Protein AF-X6MR06-F1 (afdb_monomer_lite)

Secondary structure (DSSP, 8-state):
------------S----------------------GGGGTTHHHHHHHHHHHGGGS-HHHHHHHHHHTTT-HHHHHHHHHHHHHHHHHHTTSS------------------------SS-EEEE----TTSHHHHTT--EEEE-TTS-----TTT---B-TTT-SB-

Sequence (167 aa):
MNNEGMCAFILTDRPKCKGGMQDNDSNNNNTNATNEGDKKYEKEIKILIRLFGDSINKEELKQKIMNSNGNIELVIKELVRLSVENEKQEQENTINTFDDNKSIQREMEKAEIGETKPGINLQGYCINEMCLASKAELPVWINIGFNDITFISDKTSFNCPDCKKET

Structure (mmCIF, N/CA/C/O backbone):
data_AF-X6MR06-F1
#
_entry.id   AF-X6MR06-F1
#
loop_
_atom_site.group_PDB
_atom_site.id
_atom_site.type_symbol
_atom_site.label_atom_id
_atom_site.label_alt_id
_atom_site.label_comp_id
_atom_site.label_asym_id
_atom_site.label_entity_id
_atom_site.label_seq_id
_atom_site.pdbx_PDB_ins_code
_atom_site.Cartn_x
_atom_site.Cartn_y
_atom_site.Cartn_z
_atom_site.occupancy
_atom_site.B_iso_or_equiv
_atom_site.auth_seq_id
_atom_site.auth_comp_id
_atom_site.auth_asym_id
_atom_site.auth_atom_id
_atom_site.pdbx_PDB_model_num
ATOM 1 N N . MET A 1 1 ? 1.685 -23.630 -45.914 1.00 39.53 1 MET A N 1
ATOM 2 C CA . MET A 1 1 ? 1.820 -24.564 -44.776 1.00 39.53 1 MET A CA 1
ATOM 3 C C . MET A 1 1 ? 2.812 -23.908 -43.825 1.00 39.53 1 MET A C 1
ATOM 5 O O . MET A 1 1 ? 3.942 -23.745 -44.239 1.00 39.53 1 MET A O 1
ATOM 9 N N . ASN A 1 2 ? 2.479 -23.356 -42.661 1.00 39.75 2 ASN A N 1
ATOM 10 C CA . ASN A 1 2 ? 1.353 -23.574 -41.763 1.00 39.75 2 ASN A CA 1
ATOM 11 C C . ASN A 1 2 ? 0.942 -22.269 -41.061 1.00 39.75 2 ASN A C 1
ATOM 13 O O . ASN A 1 2 ? 1.681 -21.294 -41.026 1.00 39.75 2 ASN A O 1
ATOM 17 N N . ASN A 1 3 ? -0.290 -22.324 -40.580 1.00 44.50 3 ASN A N 1
ATOM 18 C CA . ASN A 1 3 ? -1.084 -21.365 -39.833 1.00 44.50 3 ASN A CA 1
ATOM 19 C C . ASN A 1 3 ? -0.507 -21.122 -38.428 1.00 44.50 3 ASN A C 1
ATOM 21 O O . ASN A 1 3 ? -0.181 -22.105 -37.778 1.00 44.50 3 ASN A O 1
ATOM 25 N N . GLU A 1 4 ? -0.484 -19.879 -37.942 1.00 45.12 4 GLU A N 1
ATOM 26 C CA . GLU A 1 4 ? -0.732 -19.582 -36.524 1.00 45.12 4 GLU A CA 1
ATOM 27 C C . GLU A 1 4 ? -1.181 -18.125 -36.359 1.00 45.12 4 GLU A C 1
ATOM 29 O O . GLU A 1 4 ? -0.619 -17.191 -36.931 1.00 45.12 4 GLU A O 1
ATOM 34 N N . GLY A 1 5 ? -2.314 -17.979 -35.676 1.00 46.00 5 GLY A N 1
ATOM 35 C CA . GLY A 1 5 ? -3.161 -16.800 -35.677 1.00 46.00 5 GLY A CA 1
ATOM 36 C C . GLY A 1 5 ? -2.506 -15.587 -35.034 1.00 46.00 5 GLY A C 1
ATOM 37 O O . GLY A 1 5 ? -2.110 -15.597 -33.872 1.00 46.00 5 GLY A O 1
ATOM 38 N N . MET A 1 6 ? -2.481 -14.504 -35.798 1.00 42.06 6 MET A N 1
ATOM 39 C CA . MET A 1 6 ? -2.170 -13.166 -35.327 1.00 42.06 6 MET A CA 1
ATOM 40 C C . MET A 1 6 ? -3.318 -12.701 -34.416 1.00 42.06 6 MET A C 1
ATOM 42 O O . MET A 1 6 ? -4.318 -12.157 -34.882 1.00 42.06 6 MET A O 1
ATOM 46 N N . CYS A 1 7 ? -3.212 -12.956 -33.111 1.00 40.78 7 CYS A N 1
ATOM 47 C CA . CYS A 1 7 ? -4.125 -12.387 -32.121 1.00 40.78 7 CYS A CA 1
ATOM 48 C C . CYS A 1 7 ? -3.828 -10.892 -31.969 1.00 40.78 7 CYS A C 1
ATOM 50 O O . CYS A 1 7 ? -3.091 -10.465 -31.085 1.00 40.78 7 CYS A O 1
ATOM 52 N N . ALA A 1 8 ? -4.412 -10.080 -32.847 1.00 38.38 8 ALA A N 1
ATOM 53 C CA . ALA A 1 8 ? -4.532 -8.649 -32.629 1.00 38.38 8 ALA A CA 1
ATOM 54 C C . ALA A 1 8 ? -5.510 -8.418 -31.466 1.00 38.38 8 ALA A C 1
ATOM 56 O O . ALA A 1 8 ? -6.720 -8.328 -31.664 1.00 38.38 8 ALA A O 1
ATOM 57 N N . PHE A 1 9 ? -4.996 -8.331 -30.238 1.00 44.56 9 PHE A N 1
ATOM 58 C CA . PHE A 1 9 ? -5.750 -7.769 -29.121 1.00 44.56 9 PHE A CA 1
ATOM 59 C C . PHE A 1 9 ? -5.846 -6.256 -29.326 1.00 44.56 9 PHE A C 1
ATOM 61 O O . PHE A 1 9 ? -5.059 -5.478 -28.792 1.00 44.56 9 PHE A O 1
ATOM 68 N N . ILE A 1 10 ? -6.805 -5.821 -30.143 1.00 46.47 10 ILE A N 1
ATOM 69 C CA . ILE A 1 10 ? -7.249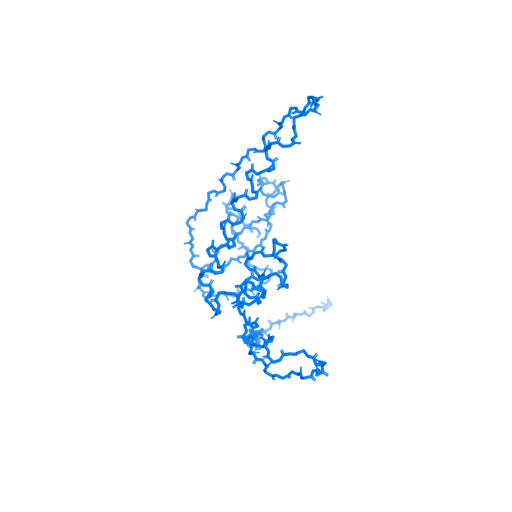 -4.434 -30.089 1.00 46.47 10 ILE A CA 1
ATOM 70 C C . ILE A 1 10 ? -8.099 -4.321 -28.826 1.00 46.47 10 ILE A C 1
ATOM 72 O O . ILE A 1 10 ? -9.217 -4.827 -28.771 1.00 46.47 10 ILE A O 1
ATOM 76 N N . LEU A 1 11 ? -7.558 -3.678 -27.793 1.00 43.72 11 LEU A N 1
ATOM 77 C CA . LEU A 1 11 ? -8.323 -3.247 -26.625 1.00 43.72 11 LEU A CA 1
ATOM 78 C C . LEU A 1 11 ? -9.253 -2.097 -27.065 1.00 43.72 11 LEU A C 1
ATOM 80 O O . LEU A 1 11 ? -8.974 -0.923 -26.840 1.00 43.72 11 LEU A O 1
ATOM 84 N N . THR A 1 12 ? -10.341 -2.422 -27.770 1.00 47.00 12 THR A N 1
ATOM 85 C CA . THR A 1 12 ? -11.408 -1.457 -28.105 1.00 47.00 12 THR A CA 1
ATOM 86 C C . THR A 1 12 ? -12.351 -1.198 -26.939 1.00 47.00 12 THR A C 1
ATOM 88 O O . THR A 1 12 ? -13.146 -0.261 -26.987 1.00 47.00 12 THR A O 1
ATOM 91 N N . ASP A 1 13 ? -12.255 -1.984 -25.872 1.00 47.12 13 ASP A N 1
ATOM 92 C CA . ASP A 1 13 ? -13.012 -1.727 -24.664 1.00 47.12 13 ASP A CA 1
ATOM 93 C C . ASP A 1 13 ? -12.206 -0.806 -23.764 1.00 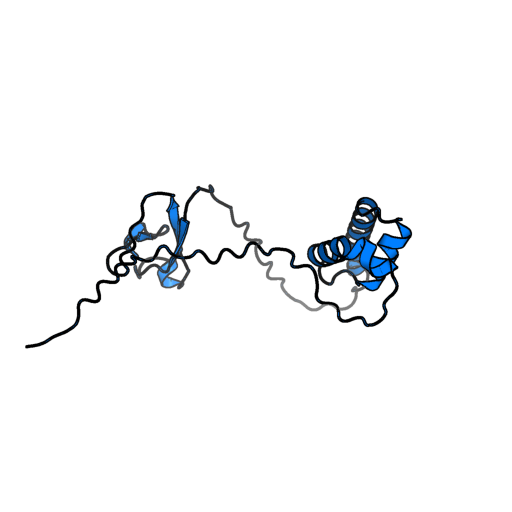47.12 13 ASP A C 1
ATOM 95 O O . ASP A 1 13 ? -11.172 -1.187 -23.214 1.00 47.12 13 ASP A O 1
ATOM 99 N N . ARG A 1 14 ? -12.710 0.425 -23.597 1.00 51.06 14 ARG A N 1
ATOM 100 C CA . ARG A 1 14 ? -12.315 1.290 -22.482 1.00 51.06 14 ARG A CA 1
ATOM 101 C C . ARG A 1 14 ? -12.251 0.403 -21.239 1.00 51.06 14 ARG A C 1
ATOM 103 O O . ARG A 1 14 ? -13.288 -0.186 -20.910 1.00 51.06 14 ARG A O 1
ATOM 110 N N . PRO A 1 15 ? -11.102 0.282 -20.552 1.00 49.19 15 PRO A N 1
ATOM 111 C CA . PRO A 1 15 ? -11.073 -0.462 -19.312 1.00 49.19 15 PRO A CA 1
ATOM 112 C C . PRO A 1 15 ? -12.124 0.177 -18.409 1.00 49.19 15 PRO A C 1
ATOM 114 O O . PRO A 1 15 ? -12.043 1.358 -18.065 1.00 49.19 15 PRO A O 1
ATOM 117 N N . LYS A 1 16 ? -13.178 -0.577 -18.082 1.00 49.94 16 LYS A N 1
ATOM 118 C CA . LYS A 1 16 ? -14.076 -0.202 -16.997 1.00 49.94 16 LYS A CA 1
ATOM 119 C C . LYS A 1 16 ? -13.221 -0.286 -15.749 1.00 49.94 16 LYS A C 1
ATOM 121 O O . LYS A 1 16 ? -13.094 -1.358 -15.162 1.00 49.94 16 LYS A O 1
ATOM 126 N N . CYS A 1 17 ? -12.602 0.830 -15.378 1.00 45.75 17 CYS A N 1
ATOM 127 C CA . CYS A 1 17 ? -11.979 0.992 -14.082 1.00 45.75 17 CYS A CA 1
ATOM 128 C C . CYS A 1 17 ? -13.057 0.649 -13.055 1.00 45.75 17 CYS A C 1
ATOM 130 O O . CYS A 1 17 ? -13.992 1.417 -12.839 1.00 45.75 17 CYS A O 1
ATOM 132 N N . LYS A 1 18 ? -12.961 -0.534 -12.446 1.00 55.22 18 LYS A N 1
ATOM 133 C CA . LYS A 1 18 ? -13.776 -0.942 -11.298 1.00 55.22 18 LYS A CA 1
ATOM 134 C C . LYS A 1 18 ? -13.241 -0.231 -10.054 1.00 55.22 18 LYS A C 1
ATOM 136 O O . LYS A 1 18 ? -12.948 -0.861 -9.045 1.00 55.22 18 LYS A O 1
ATOM 141 N N . GLY A 1 19 ? -13.074 1.088 -10.153 1.00 48.91 19 GLY A N 1
ATOM 142 C CA . GLY A 1 19 ? -12.881 1.950 -9.004 1.00 48.91 19 GLY A CA 1
ATOM 143 C C . GLY A 1 19 ? -14.184 1.932 -8.227 1.00 48.91 19 GLY A C 1
ATOM 144 O O . GLY A 1 19 ? -15.083 2.719 -8.498 1.00 48.91 19 GLY A O 1
ATOM 145 N N . GLY A 1 20 ? -14.316 0.968 -7.322 1.00 49.47 20 GLY A N 1
ATOM 146 C CA . GLY A 1 20 ? -15.335 1.019 -6.295 1.00 49.47 20 GLY A CA 1
ATOM 147 C C . GLY A 1 20 ? -14.952 2.136 -5.341 1.00 49.47 20 GLY A C 1
ATOM 148 O O . GLY A 1 20 ? -14.180 1.913 -4.413 1.00 49.47 20 GLY A O 1
ATOM 149 N N . MET A 1 21 ? -15.479 3.339 -5.567 1.00 57.38 21 MET A N 1
ATOM 150 C CA . MET A 1 21 ? -15.773 4.206 -4.436 1.00 57.38 21 MET A CA 1
ATOM 151 C C . MET A 1 21 ? -16.750 3.392 -3.583 1.00 57.38 21 MET A C 1
ATOM 153 O O . MET A 1 21 ? -17.812 3.013 -4.071 1.00 57.38 21 MET A O 1
ATOM 157 N N . GLN A 1 22 ? -16.346 2.981 -2.379 1.00 64.56 22 GLN A N 1
ATOM 158 C CA . GLN A 1 22 ? -17.285 2.344 -1.464 1.00 64.56 22 GLN A CA 1
ATOM 159 C C . GLN A 1 22 ? -18.315 3.397 -1.082 1.00 64.56 22 GLN A C 1
ATOM 161 O O . GLN A 1 22 ? -18.062 4.247 -0.227 1.00 64.56 22 GLN A O 1
ATOM 166 N N . ASP A 1 23 ? -19.468 3.337 -1.728 1.00 57.34 23 ASP A N 1
ATOM 167 C CA . ASP A 1 23 ? -20.649 4.004 -1.228 1.00 57.34 23 ASP A CA 1
ATOM 168 C C . ASP A 1 23 ? -20.990 3.326 0.101 1.00 57.34 23 ASP A C 1
ATOM 170 O O . ASP A 1 23 ? -21.034 2.096 0.204 1.00 57.34 23 ASP A O 1
ATOM 174 N N . ASN A 1 24 ? -21.131 4.129 1.156 1.00 55.75 24 ASN A N 1
ATOM 175 C CA . ASN A 1 24 ? -21.603 3.656 2.450 1.00 55.75 24 ASN A CA 1
ATOM 176 C C . ASN A 1 24 ? -23.054 3.210 2.281 1.00 55.75 24 ASN A C 1
ATOM 178 O O . ASN A 1 24 ? -23.976 3.998 2.505 1.00 55.75 24 ASN A O 1
ATOM 182 N N . ASP A 1 25 ? -23.239 1.962 1.865 1.00 58.28 25 ASP A N 1
ATOM 183 C CA . ASP A 1 25 ? -24.557 1.378 1.739 1.00 58.28 25 ASP A CA 1
ATOM 184 C C . ASP A 1 25 ? -25.127 1.204 3.147 1.00 58.28 25 ASP A C 1
ATOM 186 O O . ASP A 1 25 ? -24.659 0.414 3.974 1.00 58.28 25 ASP A O 1
ATOM 190 N N . SER A 1 26 ? -26.090 2.070 3.444 1.00 62.78 26 SER A N 1
ATOM 191 C CA . SER A 1 26 ? -26.943 1.953 4.610 1.00 62.78 26 SER A CA 1
ATOM 192 C C . SER A 1 26 ? -27.821 0.719 4.445 1.00 62.78 26 SER A C 1
ATOM 194 O O . SER A 1 26 ? -28.337 0.464 3.366 1.00 62.78 26 SER A O 1
ATOM 196 N N . ASN A 1 27 ? -28.073 0.044 5.565 1.00 57.88 27 ASN A N 1
ATOM 197 C CA . ASN A 1 27 ? -28.948 -1.115 5.735 1.00 57.88 27 ASN A CA 1
ATOM 198 C C . ASN A 1 27 ? -28.398 -2.466 5.268 1.00 57.88 27 ASN A C 1
ATOM 200 O O . ASN A 1 27 ? -28.633 -2.915 4.152 1.00 57.88 27 ASN A O 1
ATOM 204 N N . ASN A 1 28 ? -27.984 -3.259 6.257 1.00 50.09 28 ASN A N 1
ATOM 205 C CA . ASN A 1 28 ? -28.824 -4.421 6.518 1.00 50.09 28 ASN A CA 1
ATOM 206 C C . ASN A 1 28 ? -28.960 -4.703 8.015 1.00 50.09 28 ASN A C 1
ATOM 208 O O . ASN A 1 28 ? -27.984 -4.913 8.734 1.00 50.09 28 ASN A O 1
ATOM 212 N N . ASN A 1 29 ? -30.211 -4.655 8.465 1.00 56.38 29 ASN A N 1
ATOM 213 C CA . ASN A 1 29 ? -30.631 -4.951 9.819 1.00 56.38 29 ASN A CA 1
ATOM 214 C C . ASN A 1 29 ? -30.558 -6.461 10.038 1.00 56.38 29 ASN A C 1
ATOM 216 O O . ASN A 1 29 ? -31.366 -7.198 9.487 1.00 56.38 29 ASN A O 1
ATOM 220 N N . ASN A 1 30 ? -29.670 -6.895 10.927 1.00 50.84 30 ASN A N 1
ATOM 221 C CA . ASN A 1 30 ? -30.003 -7.989 11.829 1.00 50.84 30 ASN A CA 1
ATOM 222 C C . ASN A 1 30 ? -30.085 -7.408 13.237 1.00 50.84 30 ASN A C 1
ATOM 224 O O . ASN A 1 30 ? -29.089 -7.196 13.926 1.00 50.84 30 ASN A O 1
ATOM 228 N N . THR A 1 31 ? -31.319 -7.085 13.612 1.00 52.44 31 THR A N 1
ATOM 229 C CA . THR A 1 31 ? -31.757 -6.754 14.962 1.00 52.44 31 THR A CA 1
ATOM 230 C C . THR A 1 31 ? -31.522 -7.945 15.880 1.00 52.44 31 THR A C 1
ATOM 232 O O . THR A 1 31 ? -32.391 -8.798 16.020 1.00 52.44 31 THR A O 1
ATOM 235 N N . ASN A 1 32 ? -30.375 -7.946 16.550 1.00 51.56 32 ASN A N 1
ATOM 236 C CA . ASN A 1 32 ? -30.290 -8.444 17.913 1.00 51.56 32 ASN A CA 1
ATOM 237 C C . ASN A 1 32 ? -30.139 -7.219 18.809 1.00 51.56 32 ASN A C 1
ATOM 239 O O . ASN A 1 32 ? -29.309 -6.351 18.549 1.00 51.56 32 ASN A O 1
ATOM 243 N N . ALA A 1 33 ? -31.027 -7.112 19.790 1.00 49.09 33 ALA A N 1
ATOM 244 C CA . ALA A 1 33 ? -31.166 -5.968 20.670 1.00 49.09 33 ALA A CA 1
ATOM 245 C C . ALA A 1 33 ? -29.843 -5.626 21.375 1.00 49.09 33 ALA A C 1
ATOM 247 O O . ALA A 1 33 ? -29.464 -6.264 22.353 1.00 49.09 33 ALA A O 1
ATOM 248 N N . THR A 1 34 ? -29.171 -4.584 20.902 1.00 45.50 34 THR A N 1
ATOM 249 C CA . THR A 1 34 ? -28.142 -3.875 21.657 1.00 45.50 34 THR A CA 1
ATOM 250 C C . THR A 1 34 ? -28.500 -2.400 21.661 1.00 45.50 34 THR A C 1
ATOM 252 O O . THR A 1 34 ? -28.411 -1.701 20.656 1.00 45.50 34 THR A O 1
ATOM 255 N N . ASN A 1 35 ? -29.029 -1.998 22.815 1.00 56.56 35 ASN A N 1
ATOM 256 C CA . ASN A 1 35 ? -28.959 -0.696 23.465 1.00 56.56 35 ASN A CA 1
ATOM 257 C C . ASN A 1 35 ? -28.671 0.482 22.522 1.00 56.56 35 ASN A C 1
ATOM 259 O O . ASN A 1 35 ? -27.564 0.647 22.025 1.00 56.56 35 ASN A O 1
ATOM 263 N N . GLU A 1 36 ? -29.658 1.359 22.365 1.00 50.03 36 GLU A N 1
ATOM 264 C CA . GLU A 1 36 ? -29.675 2.587 21.552 1.00 50.03 36 GLU A CA 1
ATOM 265 C C . GLU A 1 36 ? -28.418 3.489 21.675 1.00 50.03 36 GLU A C 1
ATOM 267 O O . GLU A 1 36 ? -28.131 4.284 20.781 1.00 50.03 36 GLU A O 1
ATOM 272 N N . GLY A 1 37 ? -27.614 3.325 22.734 1.00 52.22 37 GLY A N 1
ATOM 273 C CA . GLY A 1 37 ? -26.315 3.983 22.918 1.00 52.22 37 GLY A CA 1
ATOM 274 C C . GLY A 1 37 ? -25.172 3.473 22.024 1.00 52.22 37 GLY A C 1
ATOM 275 O O . GLY A 1 37 ? -24.210 4.209 21.808 1.00 52.22 37 GLY A O 1
ATOM 276 N N . ASP A 1 38 ? -25.267 2.267 21.458 1.00 56.41 38 ASP A N 1
ATOM 277 C CA . ASP A 1 38 ? -24.185 1.643 20.679 1.00 56.41 38 ASP A CA 1
ATOM 278 C C . ASP A 1 38 ? -23.992 2.247 19.280 1.00 56.41 38 ASP A C 1
ATOM 280 O O . ASP A 1 38 ? -22.916 2.113 18.695 1.00 56.41 38 ASP A O 1
ATOM 284 N N . LYS A 1 39 ? -25.001 2.946 18.749 1.00 67.19 39 LYS A N 1
ATOM 285 C CA . LYS A 1 39 ? -24.951 3.539 17.401 1.00 67.19 39 LYS A CA 1
ATOM 286 C C . LYS A 1 39 ? -24.373 4.953 17.365 1.00 67.19 39 LYS A C 1
ATOM 288 O O . LYS A 1 39 ? -24.028 5.436 16.290 1.00 67.19 39 LYS A O 1
ATOM 293 N N . LYS A 1 40 ? -24.269 5.641 18.510 1.00 82.69 40 LYS A N 1
ATOM 294 C CA . LYS A 1 40 ? -23.922 7.074 18.534 1.00 82.69 40 LYS A CA 1
ATOM 295 C C . LYS A 1 40 ? -22.477 7.353 18.108 1.00 82.69 40 LYS A C 1
ATOM 297 O O . LYS A 1 40 ? -22.227 8.397 17.522 1.00 82.69 40 LYS A O 1
ATOM 302 N N . TYR A 1 41 ? -21.563 6.420 18.383 1.00 87.56 41 TYR A N 1
ATOM 303 C CA . TYR A 1 41 ? -20.122 6.582 18.143 1.00 87.56 41 TYR A CA 1
ATOM 304 C C . TYR A 1 41 ? -19.525 5.464 17.280 1.00 87.56 41 TYR A C 1
ATOM 306 O O . TYR A 1 41 ? -18.337 5.156 17.364 1.00 87.56 41 TYR A O 1
ATOM 314 N N . GLU A 1 42 ? -20.355 4.783 16.489 1.00 89.50 42 GLU A N 1
ATOM 315 C CA . GLU A 1 42 ? -19.940 3.596 15.738 1.00 89.50 42 GLU A CA 1
ATOM 316 C C . GLU A 1 42 ? -18.795 3.896 14.755 1.00 89.50 42 GLU A C 1
ATOM 318 O O . GLU A 1 42 ? -17.855 3.106 14.625 1.00 89.50 42 GLU A O 1
ATOM 323 N N . LYS A 1 43 ? -18.834 5.062 14.096 1.00 91.38 43 LYS A N 1
ATOM 324 C CA . LYS A 1 43 ? -17.809 5.483 13.130 1.00 91.38 43 LYS A CA 1
ATOM 325 C C . LYS A 1 43 ? -16.498 5.816 13.830 1.00 91.38 43 LYS A C 1
ATOM 327 O O . LYS A 1 43 ? -15.437 5.389 13.387 1.00 91.38 43 LYS A O 1
ATOM 332 N N . GLU A 1 44 ? -16.584 6.540 14.933 1.00 91.44 44 GLU A N 1
ATOM 333 C CA . GLU A 1 44 ? -15.469 6.957 15.768 1.00 91.44 44 GLU A CA 1
ATOM 334 C C . GLU A 1 44 ? -14.761 5.735 16.354 1.00 91.44 44 GLU A C 1
ATOM 336 O O . GLU A 1 44 ? -13.548 5.607 16.215 1.00 91.44 44 GLU A O 1
ATOM 341 N N . ILE A 1 45 ? -15.516 4.783 16.910 1.00 91.31 45 ILE A N 1
ATOM 342 C CA . ILE A 1 45 ? -14.987 3.511 17.421 1.00 91.31 45 ILE A CA 1
ATOM 343 C C . ILE A 1 45 ? -14.271 2.745 16.307 1.00 91.31 45 ILE A C 1
ATOM 345 O O . ILE A 1 45 ? -13.150 2.281 16.500 1.00 91.31 45 ILE A O 1
ATOM 349 N N . LYS A 1 46 ? -14.885 2.636 15.123 1.00 92.00 46 LYS A N 1
ATOM 350 C CA . LYS A 1 46 ? -14.289 1.937 13.976 1.00 92.00 46 LYS A CA 1
ATOM 351 C C . LYS A 1 46 ? -12.973 2.578 13.530 1.00 92.00 46 LYS A C 1
ATOM 353 O O . LYS A 1 46 ? -12.029 1.864 13.201 1.00 92.00 46 LYS A O 1
ATOM 358 N N . ILE A 1 47 ? -12.904 3.909 13.513 1.00 93.56 47 ILE A N 1
ATOM 359 C CA . ILE A 1 47 ? -11.689 4.647 13.150 1.00 93.56 47 ILE A CA 1
ATOM 360 C C . ILE A 1 47 ? -10.611 4.473 14.221 1.00 93.56 47 ILE A C 1
ATOM 362 O O . ILE A 1 47 ? -9.468 4.191 13.879 1.00 93.56 47 ILE A O 1
ATOM 366 N N . LEU A 1 48 ? -10.958 4.592 15.501 1.00 92.62 48 LEU A N 1
ATOM 367 C CA . LEU A 1 48 ? -9.998 4.473 16.599 1.00 92.62 48 LEU A CA 1
ATOM 368 C C . LEU A 1 48 ? -9.417 3.059 16.703 1.00 92.62 48 LEU A C 1
ATOM 370 O O . LEU A 1 48 ? -8.205 2.926 16.822 1.00 92.62 48 LEU A O 1
ATOM 374 N N . ILE A 1 49 ? -10.230 2.011 16.535 1.00 91.94 49 ILE A N 1
ATOM 375 C CA . ILE A 1 49 ? -9.728 0.629 16.422 1.00 91.94 49 ILE A CA 1
ATOM 376 C C . ILE A 1 49 ? -8.764 0.500 15.237 1.00 91.94 49 ILE A C 1
ATOM 378 O O . ILE A 1 49 ? -7.739 -0.158 15.341 1.00 91.94 49 ILE A O 1
ATOM 382 N N . ARG A 1 50 ? -9.039 1.156 14.104 1.00 92.06 50 ARG A N 1
ATOM 383 C CA . ARG A 1 50 ? -8.127 1.127 12.951 1.00 92.06 50 ARG A CA 1
ATOM 384 C C . ARG A 1 50 ? -6.808 1.867 13.210 1.00 92.06 50 ARG A C 1
ATOM 386 O O . ARG A 1 50 ? -5.792 1.460 12.659 1.00 92.06 50 ARG A O 1
ATOM 393 N N . LEU A 1 51 ? -6.825 2.950 13.987 1.00 92.94 51 LEU A N 1
ATOM 394 C CA . LEU A 1 51 ? -5.634 3.752 14.295 1.00 92.94 51 LEU A CA 1
ATOM 395 C C . LEU A 1 51 ? -4.732 3.089 15.338 1.00 92.94 51 LEU A C 1
ATOM 397 O O . LEU A 1 51 ? -3.516 3.112 15.184 1.00 92.94 51 LEU A O 1
ATOM 401 N N . PHE A 1 52 ? -5.325 2.510 16.380 1.00 89.88 52 PHE A N 1
ATOM 402 C CA . PHE A 1 52 ? -4.600 1.912 17.502 1.00 89.88 52 PHE A CA 1
ATOM 403 C C . PHE A 1 52 ? -4.477 0.380 17.385 1.00 89.88 52 PHE A C 1
ATOM 405 O O . PHE A 1 52 ? -3.739 -0.245 18.142 1.00 89.88 52 PHE A O 1
ATOM 412 N N . GLY A 1 53 ? -5.148 -0.241 16.413 1.00 86.56 53 GLY A N 1
ATOM 413 C CA . GLY A 1 53 ? -5.108 -1.685 16.186 1.00 86.56 53 GLY A CA 1
ATOM 414 C C . GLY A 1 53 ? -5.614 -2.471 17.395 1.00 86.56 53 GLY A C 1
ATOM 415 O O . GLY A 1 53 ? -6.569 -2.070 18.060 1.00 86.56 53 GLY A O 1
ATOM 416 N N . ASP A 1 54 ? -4.929 -3.572 17.697 1.00 84.81 54 ASP A N 1
ATOM 417 C CA . ASP A 1 54 ? -5.266 -4.472 18.806 1.00 84.81 54 ASP A CA 1
ATOM 418 C C . ASP A 1 54 ? -4.774 -3.965 20.174 1.00 84.81 54 ASP A C 1
ATOM 420 O O . ASP A 1 54 ? -5.009 -4.612 21.192 1.00 84.81 54 ASP A O 1
ATOM 424 N N . SER A 1 55 ? -4.112 -2.799 20.223 1.00 84.06 55 SER A N 1
ATOM 425 C CA . SER A 1 55 ? -3.631 -2.207 21.484 1.00 84.06 55 SER A CA 1
ATOM 426 C C . SER A 1 55 ? -4.762 -1.727 22.399 1.00 84.06 55 SER A C 1
ATOM 428 O O . SER A 1 55 ? -4.520 -1.407 23.562 1.00 84.06 55 SER A O 1
ATOM 430 N N . ILE A 1 56 ? -5.999 -1.681 21.894 1.00 87.31 56 ILE A N 1
ATOM 431 C CA . ILE A 1 56 ? -7.165 -1.212 22.633 1.00 87.31 56 ILE A CA 1
ATOM 432 C C . ILE A 1 56 ? -8.364 -2.147 22.475 1.00 87.31 56 ILE A C 1
ATOM 434 O O . ILE A 1 56 ? -8.773 -2.513 21.373 1.00 87.31 56 ILE A O 1
ATOM 438 N N . ASN A 1 57 ? -8.992 -2.485 23.601 1.00 89.56 57 ASN A N 1
ATOM 439 C CA . ASN A 1 57 ? -10.226 -3.255 23.615 1.00 89.56 57 ASN A CA 1
ATOM 440 C C . ASN A 1 57 ? -11.445 -2.374 23.252 1.00 89.56 57 ASN A C 1
ATOM 442 O O . ASN A 1 57 ? -11.593 -1.242 23.718 1.00 89.56 57 ASN A O 1
ATOM 446 N N . LYS A 1 58 ? -12.358 -2.908 22.431 1.00 88.81 58 LYS A N 1
ATOM 447 C CA . LYS A 1 58 ? -13.540 -2.191 21.924 1.00 88.81 58 LYS A CA 1
ATOM 448 C C . LYS A 1 58 ? -14.498 -1.744 23.031 1.00 88.81 58 LYS A C 1
ATOM 450 O O . LYS A 1 58 ? -15.060 -0.651 22.948 1.00 88.81 58 LYS A O 1
ATOM 455 N N . GLU A 1 59 ? -14.721 -2.577 24.037 1.00 88.12 59 GLU A N 1
ATOM 456 C CA . GLU A 1 59 ? -15.607 -2.286 25.163 1.00 88.12 59 GLU A CA 1
ATOM 457 C C . GLU A 1 59 ? -15.007 -1.196 26.058 1.00 88.12 59 GLU A C 1
ATOM 459 O O . GLU A 1 59 ? -15.716 -0.267 26.451 1.00 88.12 59 GLU A O 1
ATOM 464 N N . GLU A 1 60 ? -13.698 -1.248 26.310 1.00 89.81 60 GLU A N 1
ATOM 465 C CA . GLU A 1 60 ? -12.981 -0.197 27.041 1.00 89.81 60 GLU A CA 1
ATOM 466 C C . GLU A 1 60 ? -13.053 1.143 26.298 1.00 89.81 60 GLU A C 1
ATOM 468 O O . GLU A 1 60 ? -13.395 2.177 26.879 1.00 89.81 60 GLU A O 1
ATOM 473 N N . LEU A 1 61 ? -12.818 1.120 24.985 1.00 92.31 61 LEU A N 1
ATOM 474 C CA . LEU A 1 61 ? -12.928 2.294 24.129 1.00 92.31 61 LEU A CA 1
ATOM 475 C C . LEU A 1 61 ? -14.333 2.912 24.179 1.00 92.31 61 LEU A C 1
ATOM 477 O O . LEU A 1 61 ? -14.472 4.130 24.308 1.00 92.31 61 LEU A O 1
ATOM 481 N N . LYS A 1 62 ? -15.386 2.086 24.127 1.00 91.00 62 LYS A N 1
ATOM 482 C CA . LYS A 1 62 ? -16.774 2.552 24.273 1.00 91.00 62 LYS A CA 1
ATOM 483 C C . LYS A 1 62 ? -16.986 3.289 25.593 1.00 91.00 62 LYS A C 1
ATOM 485 O O . LYS A 1 62 ? -17.562 4.377 25.587 1.00 91.00 62 LYS A O 1
ATOM 490 N N . GLN A 1 63 ? -16.497 2.734 26.701 1.00 90.00 63 GLN A N 1
ATOM 491 C CA . GLN A 1 63 ? -16.612 3.365 28.017 1.00 90.00 63 GLN A CA 1
ATOM 492 C C . GLN A 1 63 ? -15.866 4.702 28.074 1.00 90.00 63 GLN A C 1
ATOM 494 O O . GLN A 1 63 ? -16.430 5.696 28.531 1.00 90.00 63 GLN A O 1
ATOM 499 N N . LYS A 1 64 ? -14.642 4.782 27.535 1.00 91.50 64 LYS A N 1
ATOM 500 C CA . LYS A 1 64 ? -13.874 6.041 27.478 1.00 91.50 64 LYS A CA 1
ATOM 501 C C . LYS A 1 64 ? -14.594 7.131 26.680 1.00 91.50 64 LYS A C 1
ATOM 503 O O . LYS A 1 64 ? -14.630 8.287 27.108 1.00 91.50 64 LYS A O 1
ATOM 508 N N . ILE A 1 65 ? -15.226 6.775 25.560 1.00 92.75 65 ILE A N 1
ATOM 509 C CA . ILE A 1 65 ? -16.017 7.717 24.753 1.00 92.75 65 ILE A CA 1
ATOM 510 C C . ILE A 1 65 ? -17.271 8.180 25.509 1.00 92.75 65 ILE A C 1
ATOM 512 O O . ILE A 1 65 ? -17.588 9.371 25.485 1.00 92.75 65 ILE A O 1
ATOM 516 N N . MET A 1 66 ? -17.967 7.277 26.208 1.00 88.81 66 MET A N 1
ATOM 517 C CA . MET A 1 66 ? -19.130 7.630 27.035 1.00 88.81 66 MET A CA 1
ATOM 518 C C . MET A 1 66 ? -18.744 8.573 28.181 1.00 88.81 66 MET A C 1
ATOM 520 O O . MET A 1 66 ? -19.381 9.612 28.351 1.00 88.81 66 MET A O 1
ATOM 524 N N . ASN A 1 67 ? -17.659 8.271 28.896 1.00 89.94 67 ASN A N 1
ATOM 525 C CA . ASN A 1 67 ? -17.143 9.091 29.998 1.00 89.94 67 ASN A CA 1
ATOM 526 C C . ASN A 1 67 ? -16.681 10.477 29.531 1.00 89.94 67 ASN A C 1
ATOM 528 O O . ASN A 1 67 ? -16.843 11.465 30.241 1.00 89.94 67 ASN A O 1
ATOM 532 N N . SER A 1 68 ? -16.163 10.561 28.306 1.00 90.62 68 SER A N 1
ATOM 533 C CA . SER A 1 68 ? -15.755 11.820 27.671 1.00 90.62 68 SER A CA 1
ATOM 534 C C . SER A 1 68 ? -16.919 12.576 27.022 1.00 90.62 68 SER A C 1
ATOM 536 O O . SER A 1 68 ? -16.694 13.534 26.282 1.00 90.62 68 SER A O 1
ATOM 538 N N . ASN A 1 69 ? -18.165 12.136 27.238 1.00 89.06 69 ASN A N 1
ATOM 539 C CA . ASN A 1 69 ? -19.373 12.692 26.626 1.00 89.06 69 ASN A CA 1
ATOM 540 C C . ASN A 1 69 ? -19.275 12.810 25.088 1.00 89.06 69 ASN A C 1
ATOM 542 O O . ASN A 1 69 ? -19.786 13.753 24.484 1.00 89.06 69 ASN A O 1
ATOM 546 N N . GLY A 1 70 ? -18.585 11.863 24.447 1.00 86.88 70 GLY A N 1
ATOM 547 C CA . GLY A 1 70 ? -18.357 11.855 23.001 1.00 86.88 70 GLY A CA 1
ATOM 548 C C . GLY A 1 70 ? -17.216 12.743 22.498 1.00 86.88 70 GLY A C 1
ATOM 549 O O . GLY A 1 70 ? -17.048 12.863 21.288 1.00 86.88 70 GLY A O 1
ATOM 550 N N . ASN A 1 71 ? -16.420 13.368 23.371 1.00 92.44 71 ASN A N 1
ATOM 551 C CA . ASN A 1 71 ? -15.268 14.160 22.943 1.00 92.44 71 ASN A CA 1
ATOM 552 C C . ASN A 1 71 ? -14.092 13.255 22.531 1.00 92.44 71 ASN A C 1
ATOM 554 O O . ASN A 1 71 ? -13.291 12.826 23.361 1.00 92.44 71 ASN A O 1
ATOM 558 N N . ILE A 1 72 ? -13.979 12.993 21.229 1.00 93.19 72 ILE A N 1
ATOM 559 C CA . ILE A 1 72 ? -12.942 12.125 20.655 1.00 93.19 72 ILE A CA 1
ATOM 560 C C . ILE A 1 72 ? -11.528 12.684 20.842 1.00 93.19 72 ILE A C 1
ATOM 562 O O . ILE A 1 72 ? -10.591 11.907 21.002 1.00 93.19 72 ILE A O 1
ATOM 566 N N . GLU A 1 73 ? -11.355 14.007 20.878 1.00 94.56 73 GLU A N 1
ATOM 567 C CA . GLU A 1 73 ? -10.037 14.614 21.095 1.00 94.56 73 GLU A CA 1
ATOM 568 C C . GLU A 1 73 ? -9.475 14.241 22.474 1.00 94.56 73 GLU A C 1
ATOM 570 O O . GLU A 1 73 ? -8.299 13.895 22.593 1.00 94.56 73 GLU A O 1
ATOM 575 N N . LEU A 1 74 ? -10.321 14.259 23.511 1.00 94.38 74 LEU A N 1
ATOM 576 C CA . LEU A 1 74 ? -9.932 13.833 24.858 1.00 94.38 74 LEU A CA 1
ATOM 577 C C . LEU A 1 74 ? -9.597 12.343 24.901 1.00 94.38 74 LEU A C 1
ATOM 579 O O . LEU A 1 74 ? -8.578 11.972 25.478 1.00 94.38 74 LEU A O 1
ATOM 583 N N . VAL A 1 75 ? -10.403 11.516 24.232 1.00 93.62 75 VAL A N 1
ATOM 584 C CA . VAL A 1 75 ? -10.163 10.071 24.142 1.00 93.62 75 VAL A CA 1
ATOM 585 C C . VAL A 1 75 ? -8.813 9.797 23.481 1.00 93.62 75 VAL A C 1
ATOM 587 O O . VAL A 1 75 ? -8.003 9.072 24.042 1.00 93.62 75 VAL A O 1
ATOM 590 N N . ILE A 1 76 ? -8.508 10.425 22.341 1.00 94.00 76 ILE A N 1
ATOM 591 C CA . ILE A 1 76 ? -7.215 10.250 21.6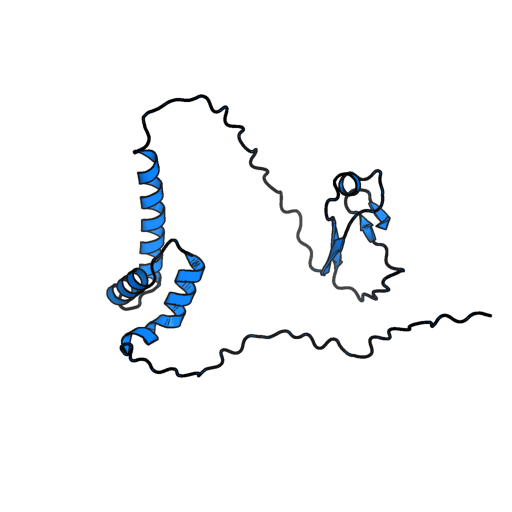59 1.00 94.00 76 ILE A CA 1
ATOM 592 C C . ILE A 1 76 ? -6.053 10.677 22.563 1.00 94.00 76 ILE A C 1
ATOM 594 O O . ILE A 1 76 ? -5.067 9.949 22.663 1.00 94.00 76 ILE A O 1
ATOM 598 N N . LYS A 1 77 ? -6.162 11.824 23.249 1.00 93.56 77 LYS A N 1
ATOM 599 C CA . LYS A 1 77 ? -5.124 12.283 24.190 1.00 93.56 77 LYS A CA 1
ATOM 600 C C . LYS A 1 77 ? -4.878 11.266 25.304 1.00 93.56 77 LYS A C 1
ATOM 602 O O . LYS A 1 77 ? -3.726 11.008 25.640 1.00 93.56 77 LYS A O 1
ATOM 607 N N . GLU A 1 78 ? -5.939 10.681 25.854 1.00 90.56 78 GLU A N 1
ATOM 608 C CA . GLU A 1 78 ? -5.837 9.653 26.890 1.00 90.56 78 GLU A CA 1
ATOM 609 C C . GLU A 1 78 ? -5.176 8.373 26.359 1.00 90.56 78 GLU A C 1
ATOM 611 O O . GLU A 1 78 ? -4.258 7.856 26.992 1.00 90.56 78 GLU A O 1
ATOM 616 N N . LEU A 1 79 ? -5.579 7.897 25.177 1.00 91.69 79 LEU A N 1
ATOM 617 C CA . LEU A 1 79 ? -5.028 6.682 24.563 1.00 91.69 79 LEU A CA 1
ATOM 618 C C . LEU A 1 79 ? -3.544 6.808 24.221 1.00 91.69 79 LEU A C 1
ATOM 620 O O . LEU A 1 79 ? -2.763 5.895 24.492 1.00 91.69 79 LEU A O 1
ATOM 624 N N . VAL A 1 80 ? -3.137 7.952 23.669 1.00 91.94 80 VAL A N 1
ATOM 625 C CA . VAL A 1 80 ? -1.723 8.229 23.385 1.00 91.94 80 VAL A CA 1
ATOM 626 C C . VAL A 1 80 ? -0.919 8.258 24.682 1.00 91.94 80 VAL A C 1
ATOM 628 O O . VAL A 1 80 ? 0.161 7.676 24.741 1.00 91.94 80 VAL A O 1
ATOM 631 N N . ARG A 1 81 ? -1.450 8.880 25.743 1.00 90.00 81 ARG A N 1
ATOM 632 C CA . ARG A 1 81 ? -0.773 8.913 27.043 1.00 90.00 81 ARG A CA 1
ATOM 633 C C . ARG A 1 81 ? -0.587 7.508 27.623 1.00 90.00 81 ARG A C 1
ATOM 635 O O . ARG A 1 81 ? 0.520 7.180 28.036 1.00 90.00 81 ARG A O 1
ATOM 642 N N . LEU A 1 82 ? -1.636 6.684 27.599 1.00 85.62 82 LEU A N 1
ATOM 643 C CA . LEU A 1 82 ? -1.586 5.294 28.070 1.00 85.62 82 LEU A CA 1
ATOM 644 C C . LEU A 1 82 ? -0.557 4.462 27.297 1.00 85.62 82 LEU A C 1
ATOM 646 O O . LEU A 1 82 ? 0.193 3.703 27.900 1.00 85.62 82 LEU A O 1
ATOM 650 N N . SER A 1 83 ? -0.479 4.649 25.979 1.00 85.00 83 SER A N 1
ATOM 651 C CA . SER A 1 83 ? 0.485 3.929 25.136 1.00 85.00 83 SER A CA 1
ATOM 652 C C . SER A 1 83 ? 1.934 4.243 25.539 1.00 85.00 83 SER A C 1
ATOM 654 O O . SER A 1 83 ? 2.740 3.335 25.692 1.00 85.00 83 SER A O 1
ATOM 656 N N . VAL A 1 84 ? 2.247 5.517 25.808 1.00 84.75 84 VAL A N 1
ATOM 657 C CA . VAL A 1 84 ? 3.596 5.958 26.221 1.00 84.75 84 VAL A CA 1
ATOM 658 C C . VAL A 1 84 ? 3.944 5.534 27.656 1.00 84.75 84 VAL A C 1
ATOM 660 O O . VAL A 1 84 ? 5.110 5.298 27.974 1.00 84.75 84 VAL A O 1
ATOM 663 N N . GLU A 1 85 ? 2.960 5.472 28.554 1.00 78.06 85 GLU A N 1
ATOM 664 C CA . GLU A 1 85 ? 3.169 5.049 29.946 1.00 78.06 85 GLU A CA 1
ATOM 665 C C . GLU A 1 85 ? 3.424 3.537 30.054 1.00 78.06 85 GLU A C 1
ATOM 667 O O . GLU A 1 85 ? 4.298 3.125 30.820 1.00 78.06 85 GLU A O 1
ATOM 672 N N . ASN A 1 86 ? 2.741 2.724 29.243 1.00 68.06 86 ASN A N 1
ATOM 673 C CA . ASN A 1 86 ? 2.917 1.269 29.224 1.00 68.06 86 ASN A CA 1
ATOM 674 C C . ASN A 1 86 ? 4.304 0.844 28.702 1.00 68.06 86 ASN A C 1
ATOM 676 O O . ASN A 1 86 ? 4.895 -0.088 29.242 1.00 68.06 86 ASN A O 1
ATOM 680 N N . GLU A 1 87 ? 4.885 1.577 27.747 1.00 63.62 87 GLU A N 1
ATOM 681 C CA . GLU A 1 87 ? 6.250 1.324 27.247 1.00 63.62 87 GLU A CA 1
ATOM 682 C C . GLU A 1 87 ? 7.346 1.539 28.313 1.00 63.62 87 GLU A C 1
ATOM 684 O O . GLU A 1 87 ? 8.443 0.991 28.200 1.00 63.62 87 GLU A O 1
ATOM 689 N N . LYS A 1 88 ? 7.078 2.314 29.376 1.00 58.50 88 LYS A N 1
ATOM 690 C CA . LYS A 1 88 ? 8.055 2.559 30.455 1.00 58.50 88 LYS A CA 1
ATOM 691 C C . LYS A 1 88 ? 8.091 1.457 31.513 1.00 58.50 88 LYS A C 1
ATOM 693 O O . LYS A 1 88 ? 9.119 1.299 32.165 1.00 58.50 88 LYS A O 1
ATOM 698 N N . GLN A 1 89 ? 7.008 0.700 31.693 1.00 48.81 89 GLN A N 1
ATOM 699 C CA . GLN A 1 89 ? 6.937 -0.351 32.718 1.00 48.81 89 GLN A CA 1
ATOM 700 C C . GLN A 1 89 ? 7.523 -1.697 32.264 1.00 48.81 89 GLN A C 1
ATOM 702 O O . GLN A 1 89 ? 7.899 -2.507 33.110 1.00 48.81 89 GLN A O 1
ATOM 707 N N . GLU A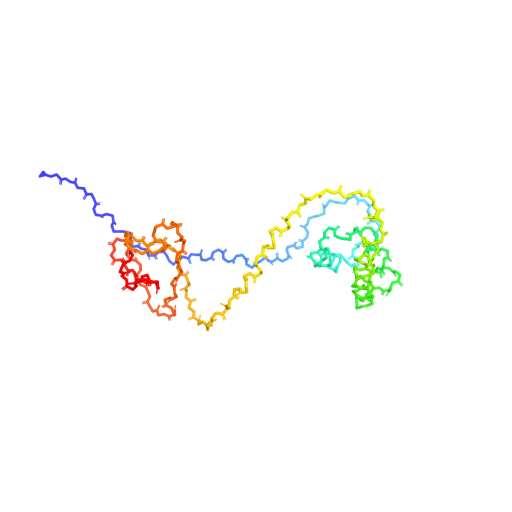 1 90 ? 7.688 -1.935 30.959 1.00 48.75 90 GLU A N 1
ATOM 708 C CA . GLU A 1 90 ? 8.308 -3.173 30.454 1.00 48.75 90 GLU A CA 1
ATOM 709 C C . GLU A 1 90 ? 9.839 -3.223 30.642 1.00 48.75 90 GLU A C 1
ATOM 711 O O . GLU A 1 90 ? 10.431 -4.299 30.558 1.00 48.75 90 GLU A O 1
ATOM 716 N N . GLN A 1 91 ? 10.496 -2.102 30.969 1.00 46.88 91 GLN A N 1
ATOM 717 C CA . GLN A 1 91 ? 11.945 -2.070 31.224 1.00 46.88 91 GLN A CA 1
ATOM 718 C C . GLN A 1 91 ? 12.355 -2.430 32.666 1.00 46.88 91 GLN A C 1
ATOM 720 O O . GLN A 1 91 ? 13.518 -2.763 32.882 1.00 46.88 91 GLN A O 1
ATOM 725 N N . GLU A 1 92 ? 11.448 -2.416 33.652 1.00 44.81 92 GLU A N 1
ATOM 726 C CA . GLU A 1 92 ? 11.819 -2.605 35.072 1.00 44.81 92 GLU A CA 1
ATOM 727 C C . GLU A 1 92 ? 11.655 -4.036 35.618 1.00 44.81 92 GLU A C 1
ATOM 729 O O . GLU A 1 92 ? 12.191 -4.332 36.683 1.00 44.81 92 GLU A O 1
ATOM 734 N N . ASN A 1 93 ? 11.000 -4.962 34.904 1.00 43.22 93 ASN A N 1
ATOM 735 C CA . ASN A 1 93 ? 10.678 -6.300 35.442 1.00 43.22 93 ASN A CA 1
ATOM 736 C C . ASN A 1 93 ? 11.477 -7.487 34.870 1.00 43.22 93 ASN A C 1
ATOM 738 O O . ASN A 1 93 ? 11.124 -8.634 35.134 1.00 43.22 93 ASN A O 1
ATOM 742 N N . THR A 1 94 ? 12.587 -7.257 34.160 1.00 38.84 94 THR A N 1
ATOM 743 C CA . THR A 1 94 ? 13.444 -8.360 33.673 1.00 38.84 94 THR A CA 1
ATOM 744 C C . THR A 1 94 ? 14.921 -8.136 34.004 1.00 38.84 94 THR A C 1
ATOM 746 O O . THR A 1 94 ? 15.775 -8.065 33.128 1.00 38.84 94 THR A O 1
ATOM 749 N N . ILE A 1 95 ? 15.248 -8.035 35.294 1.00 50.16 95 ILE A N 1
ATOM 750 C CA . ILE A 1 95 ? 16.621 -8.213 35.788 1.00 50.16 95 ILE A CA 1
ATOM 751 C C . ILE A 1 95 ? 16.653 -9.540 36.539 1.00 50.16 95 ILE A C 1
ATOM 753 O O . ILE A 1 95 ? 16.290 -9.589 37.709 1.00 50.16 95 ILE A O 1
ATOM 757 N N . ASN A 1 96 ? 17.004 -10.617 35.831 1.00 47.72 96 ASN A N 1
ATOM 758 C CA . ASN A 1 96 ? 17.796 -11.760 36.314 1.00 47.72 96 ASN A CA 1
ATOM 759 C C . ASN A 1 96 ? 17.685 -12.929 35.329 1.00 47.72 96 ASN A C 1
ATOM 761 O O . ASN A 1 96 ? 16.803 -13.764 35.473 1.00 47.72 96 ASN A O 1
ATOM 765 N N . THR A 1 97 ? 18.580 -12.972 34.340 1.00 37.25 97 THR A N 1
ATOM 766 C CA . THR A 1 97 ? 19.625 -14.008 34.185 1.00 37.25 97 THR A CA 1
ATOM 767 C C . THR A 1 97 ? 20.370 -13.750 32.875 1.00 37.25 97 THR A C 1
ATOM 769 O O . THR A 1 97 ? 19.754 -13.611 31.823 1.00 37.25 97 THR A O 1
ATOM 772 N N . PHE A 1 98 ? 21.694 -13.634 32.973 1.00 50.12 98 PHE A N 1
ATOM 773 C CA . PHE A 1 98 ? 22.626 -13.494 31.856 1.00 50.12 98 PHE A CA 1
ATOM 774 C C . PHE A 1 98 ? 22.610 -14.744 30.969 1.00 50.12 98 PHE A C 1
ATOM 776 O O . PHE A 1 98 ? 22.702 -15.844 31.503 1.00 50.12 98 PHE A O 1
ATOM 783 N N . ASP A 1 99 ? 22.600 -14.561 29.648 1.00 40.34 99 ASP A N 1
ATOM 784 C CA . ASP A 1 99 ? 23.400 -15.400 28.753 1.00 40.34 99 ASP A CA 1
ATOM 785 C C . ASP A 1 99 ? 23.716 -14.656 27.450 1.00 40.34 99 ASP A C 1
ATOM 787 O O . ASP A 1 99 ? 22.882 -13.949 26.874 1.00 40.34 99 ASP A O 1
ATOM 791 N N . ASP A 1 100 ? 24.971 -14.794 27.038 1.00 52.53 100 ASP A N 1
ATOM 792 C CA . ASP A 1 100 ? 25.633 -14.106 25.937 1.00 52.53 100 ASP A CA 1
ATOM 793 C C . ASP A 1 100 ? 24.893 -14.256 24.602 1.00 52.53 100 ASP A C 1
ATOM 795 O O . ASP A 1 100 ? 25.113 -15.192 23.837 1.00 52.53 100 ASP A O 1
ATOM 799 N N . ASN A 1 101 ? 24.078 -13.267 24.250 1.00 49.97 101 ASN A N 1
ATOM 800 C CA . ASN A 1 101 ? 23.686 -13.047 22.867 1.00 49.97 101 ASN A CA 1
ATOM 801 C C . ASN A 1 101 ? 24.343 -11.762 22.394 1.00 49.97 101 ASN A C 1
ATOM 803 O O . ASN A 1 101 ? 23.865 -10.660 22.658 1.00 49.97 101 ASN A O 1
ATOM 807 N N . LYS A 1 102 ? 25.464 -11.930 21.681 1.00 55.62 102 LYS A N 1
ATOM 808 C CA . LYS A 1 102 ? 26.040 -10.921 20.792 1.00 55.62 102 LYS A CA 1
ATOM 809 C C . LYS A 1 102 ? 24.899 -10.384 19.935 1.00 55.62 102 LYS A C 1
ATOM 811 O O . LYS A 1 102 ? 24.499 -11.024 18.964 1.00 55.62 102 LYS A O 1
ATOM 816 N N . SER A 1 103 ? 24.344 -9.244 20.335 1.00 59.00 103 SER A N 1
ATOM 817 C CA . SER A 1 103 ? 23.298 -8.582 19.583 1.00 59.00 103 SER A CA 1
ATOM 818 C C . SER A 1 103 ? 23.933 -8.169 18.266 1.00 59.00 103 SER A C 1
ATOM 820 O O . SER A 1 103 ? 24.733 -7.239 18.178 1.00 59.00 103 SER A O 1
ATOM 822 N N . ILE A 1 104 ? 23.642 -8.936 17.220 1.00 58.22 104 ILE A N 1
ATOM 823 C CA . ILE A 1 104 ? 23.761 -8.429 15.865 1.00 58.22 104 ILE A CA 1
ATOM 824 C C . ILE A 1 104 ? 22.758 -7.284 15.832 1.00 58.22 104 ILE A C 1
ATOM 826 O O . ILE A 1 104 ? 21.551 -7.493 15.713 1.00 58.22 104 ILE A O 1
ATOM 830 N N . GLN A 1 105 ? 23.260 -6.073 16.066 1.00 57.81 105 GLN A N 1
ATOM 831 C CA . GLN A 1 105 ? 22.515 -4.863 15.797 1.00 57.81 105 GLN A CA 1
ATOM 832 C C . GLN A 1 105 ? 22.183 -4.928 14.315 1.00 57.81 105 GLN A C 1
ATOM 834 O O . GLN A 1 105 ? 23.068 -4.848 13.466 1.00 57.81 105 GLN A O 1
ATOM 839 N N . ARG A 1 106 ? 20.906 -5.161 14.009 1.00 62.19 106 ARG A N 1
ATOM 840 C CA . ARG A 1 106 ? 20.385 -4.925 12.671 1.00 62.19 106 ARG A CA 1
ATOM 841 C C . ARG A 1 106 ? 20.677 -3.456 12.406 1.00 62.19 106 ARG A C 1
ATOM 843 O O . ARG A 1 106 ? 20.123 -2.602 13.097 1.00 62.19 106 ARG A O 1
ATOM 850 N N . GLU A 1 107 ? 21.611 -3.176 11.503 1.00 58.69 107 GLU A N 1
ATOM 851 C CA . GLU A 1 107 ? 21.849 -1.810 11.063 1.00 58.69 107 GLU A CA 1
ATOM 852 C C . GLU A 1 107 ? 20.487 -1.245 10.658 1.00 58.69 107 GLU A C 1
ATOM 854 O O . GLU A 1 107 ? 19.759 -1.848 9.864 1.00 58.69 107 GLU A O 1
ATOM 859 N N . MET A 1 108 ? 20.080 -0.148 11.299 1.00 54.97 108 MET A N 1
ATOM 860 C CA . MET A 1 108 ? 18.917 0.606 10.858 1.00 54.97 108 MET A CA 1
ATOM 861 C C . MET A 1 108 ? 19.281 1.193 9.501 1.00 54.97 108 MET A C 1
ATOM 863 O O . MET A 1 108 ? 19.838 2.288 9.418 1.00 54.97 108 MET A O 1
ATOM 867 N N . GLU A 1 109 ? 19.001 0.434 8.447 1.00 63.47 109 GLU A N 1
ATOM 868 C CA . GLU A 1 109 ? 19.093 0.899 7.078 1.00 63.47 109 GLU A CA 1
ATOM 869 C C . GLU A 1 109 ? 18.072 2.028 6.929 1.00 63.47 109 GLU A C 1
ATOM 871 O O . GLU A 1 109 ? 16.858 1.825 6.856 1.00 63.47 109 GLU A O 1
ATOM 876 N N . LYS A 1 110 ? 18.564 3.265 6.999 1.00 66.06 110 LYS A N 1
ATOM 877 C CA . LYS A 1 110 ? 17.769 4.439 6.672 1.00 66.06 110 LYS A CA 1
ATOM 878 C C . LYS A 1 110 ? 17.601 4.418 5.162 1.00 66.06 110 LYS A C 1
ATOM 880 O O . LYS A 1 110 ? 18.479 4.877 4.443 1.00 66.06 110 LYS A O 1
ATOM 885 N N . ALA A 1 111 ? 16.496 3.847 4.694 1.00 66.88 111 ALA A N 1
ATOM 886 C CA . ALA A 1 111 ? 16.119 3.949 3.296 1.00 66.88 111 ALA A CA 1
ATOM 887 C C . ALA A 1 111 ? 15.898 5.433 2.973 1.00 66.88 111 ALA A C 1
ATOM 889 O O . ALA A 1 111 ? 14.937 6.053 3.438 1.00 66.88 111 ALA A O 1
ATOM 890 N N . GLU A 1 112 ? 16.825 6.026 2.229 1.00 76.38 112 GLU A N 1
ATOM 891 C CA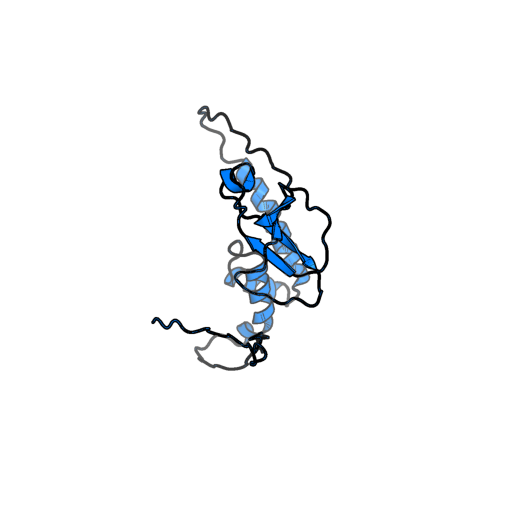 . GLU A 1 112 ? 16.670 7.382 1.728 1.00 76.38 112 GLU A CA 1
ATOM 892 C C . GLU A 1 112 ? 15.573 7.371 0.660 1.00 76.38 112 GLU A C 1
ATOM 894 O O . GLU A 1 112 ? 15.697 6.739 -0.390 1.00 76.38 112 GLU A O 1
ATOM 899 N N . ILE A 1 113 ? 14.460 8.050 0.943 1.00 73.88 113 ILE A N 1
ATOM 900 C CA . ILE A 1 113 ? 13.425 8.287 -0.061 1.00 73.88 113 ILE A CA 1
ATOM 901 C C . ILE A 1 113 ? 13.987 9.340 -1.019 1.00 73.88 113 ILE A C 1
ATOM 903 O O . ILE A 1 113 ? 14.110 10.511 -0.658 1.00 73.88 113 ILE A O 1
ATOM 907 N N . GLY A 1 114 ? 14.364 8.906 -2.224 1.00 72.06 114 GLY A N 1
ATOM 908 C CA . GLY A 1 114 ? 14.791 9.794 -3.304 1.00 72.06 114 GLY A CA 1
ATOM 909 C C . GLY A 1 114 ? 13.667 10.715 -3.798 1.00 72.06 114 GLY A C 1
ATOM 910 O O . GLY A 1 114 ? 12.531 10.666 -3.326 1.00 72.06 114 GLY A O 1
ATOM 911 N N . GLU A 1 115 ? 13.971 11.565 -4.779 1.00 78.31 115 GLU A N 1
ATOM 912 C CA . GLU A 1 115 ? 12.986 12.487 -5.357 1.00 78.31 115 GLU A CA 1
ATOM 913 C C . GLU A 1 115 ? 11.741 11.754 -5.884 1.00 78.31 115 GLU A C 1
ATOM 915 O O . GLU A 1 115 ? 11.825 10.877 -6.747 1.00 78.31 115 GLU A O 1
ATOM 920 N N . THR A 1 116 ? 10.559 12.158 -5.417 1.00 83.12 116 THR A N 1
ATOM 921 C CA . THR A 1 116 ? 9.289 11.632 -5.927 1.00 83.12 116 THR A CA 1
ATOM 922 C C . THR A 1 116 ? 8.880 12.363 -7.203 1.00 83.12 116 THR A C 1
ATOM 924 O O . THR A 1 116 ? 8.833 13.595 -7.218 1.00 83.12 116 THR A O 1
ATOM 927 N N . LYS A 1 117 ? 8.515 11.621 -8.255 1.00 84.62 117 LYS A N 1
ATOM 928 C CA . LYS A 1 117 ? 8.001 12.180 -9.515 1.00 84.62 117 LYS A CA 1
ATOM 929 C C . LYS A 1 117 ? 6.583 11.679 -9.810 1.00 84.62 117 LYS A C 1
ATOM 931 O O . LYS A 1 117 ? 6.296 10.508 -9.556 1.00 84.62 117 LYS A O 1
ATOM 936 N N . PRO A 1 118 ? 5.692 12.534 -10.348 1.00 88.00 118 PRO A N 1
ATOM 937 C CA . PRO A 1 118 ? 4.375 12.102 -10.801 1.00 88.00 118 PRO A CA 1
ATOM 938 C C . PRO A 1 118 ? 4.509 11.140 -11.987 1.00 88.00 118 PRO A C 1
ATOM 940 O O . PRO A 1 118 ? 5.282 11.395 -12.909 1.00 88.00 118 PRO A O 1
ATOM 943 N N . GLY A 1 119 ? 3.750 10.046 -11.976 1.00 89.69 119 GLY A N 1
ATOM 944 C CA . GLY A 1 119 ? 3.732 9.087 -13.075 1.00 89.69 119 GLY A CA 1
ATOM 945 C C . GLY A 1 119 ? 3.177 7.727 -12.681 1.00 89.69 119 GLY A C 1
ATOM 946 O O . GLY A 1 119 ? 2.670 7.539 -11.574 1.00 89.69 119 GLY A O 1
ATOM 947 N N . ILE A 1 120 ? 3.299 6.775 -13.601 1.00 87.38 120 ILE A N 1
ATOM 948 C CA . ILE A 1 120 ? 2.975 5.366 -13.375 1.00 87.38 120 ILE A CA 1
ATOM 949 C C . ILE A 1 120 ? 4.272 4.619 -13.060 1.00 87.38 120 ILE A C 1
ATOM 951 O O . ILE A 1 120 ? 5.245 4.716 -13.809 1.00 87.38 120 ILE A O 1
ATOM 955 N N . ASN A 1 121 ? 4.279 3.875 -11.955 1.00 89.38 121 ASN A N 1
ATOM 956 C CA . ASN A 1 121 ? 5.393 3.012 -11.583 1.00 89.38 121 ASN A CA 1
ATOM 957 C C . ASN A 1 121 ? 5.143 1.596 -12.110 1.00 89.38 121 ASN A C 1
ATOM 959 O O . ASN A 1 121 ? 4.103 1.006 -11.815 1.00 89.38 121 ASN A O 1
ATOM 963 N N . LEU A 1 122 ? 6.095 1.056 -12.866 1.00 86.75 122 LEU A N 1
ATOM 964 C CA . LEU A 1 122 ? 6.090 -0.330 -13.327 1.00 86.75 122 LEU A CA 1
ATOM 965 C C . LEU A 1 122 ? 7.132 -1.121 -12.536 1.00 86.75 122 LEU A C 1
ATOM 967 O O . LEU A 1 122 ? 8.228 -0.619 -12.286 1.00 86.75 122 LEU A O 1
ATOM 971 N N . GLN A 1 123 ? 6.778 -2.347 -12.158 1.00 90.12 123 GLN A N 1
ATOM 972 C CA . GLN A 1 123 ? 7.652 -3.279 -11.451 1.00 90.12 123 GLN A CA 1
ATOM 973 C C . GLN A 1 123 ? 8.060 -4.410 -12.398 1.00 90.12 123 GLN A C 1
ATOM 975 O O . GLN A 1 123 ? 7.212 -4.965 -13.096 1.00 90.12 123 GLN A O 1
ATOM 980 N N . GLY A 1 124 ? 9.342 -4.765 -12.404 1.00 90.31 124 GLY A N 1
ATOM 981 C CA . GLY A 1 124 ? 9.868 -5.854 -13.224 1.00 90.31 124 GLY A CA 1
ATOM 982 C C . GLY A 1 124 ? 11.202 -6.386 -12.714 1.00 90.31 124 GLY A C 1
ATOM 983 O O . GLY A 1 124 ? 11.638 -6.036 -11.619 1.00 90.31 124 GLY A O 1
ATOM 984 N N . TYR A 1 125 ? 11.855 -7.220 -13.519 1.00 91.50 125 TYR A N 1
ATOM 985 C CA . TYR A 1 125 ? 13.174 -7.787 -13.233 1.00 91.50 125 TYR A CA 1
ATOM 986 C C . TYR A 1 125 ? 14.164 -7.400 -14.327 1.00 91.50 125 TYR A C 1
ATOM 988 O O . TYR A 1 125 ? 13.792 -7.233 -15.485 1.00 91.50 125 TYR A O 1
ATOM 996 N N . CYS A 1 126 ? 15.439 -7.264 -13.966 1.00 91.69 126 CYS A N 1
ATOM 997 C CA . CYS A 1 126 ? 16.490 -7.008 -14.941 1.00 91.69 126 CYS A CA 1
ATOM 998 C C . CYS A 1 126 ? 16.996 -8.323 -15.552 1.00 91.69 126 CYS A C 1
ATOM 1000 O O . CYS A 1 126 ? 17.442 -9.205 -14.821 1.00 91.69 126 CYS A O 1
ATOM 1002 N N . ILE A 1 127 ? 16.997 -8.426 -16.884 1.00 90.12 127 ILE A N 1
ATOM 1003 C CA . ILE A 1 127 ? 17.517 -9.601 -17.611 1.00 90.12 127 ILE A CA 1
ATOM 1004 C C . ILE A 1 127 ? 19.041 -9.580 -17.803 1.00 90.12 127 ILE A C 1
ATOM 1006 O O . ILE A 1 127 ? 19.638 -10.572 -18.211 1.00 90.12 127 ILE A O 1
ATOM 1010 N N . ASN A 1 128 ? 19.698 -8.445 -17.547 1.00 91.44 128 ASN A N 1
ATOM 1011 C CA . ASN A 1 128 ? 21.146 -8.335 -17.688 1.00 91.44 128 ASN A CA 1
ATOM 1012 C C . ASN A 1 128 ? 21.837 -9.056 -16.525 1.00 91.44 128 ASN A C 1
ATOM 1014 O O . ASN A 1 128 ? 21.982 -8.475 -15.452 1.00 91.44 128 ASN A O 1
ATOM 1018 N N . GLU A 1 129 ? 22.353 -10.259 -16.780 1.00 91.62 129 GLU A N 1
ATOM 1019 C CA . GLU A 1 129 ? 23.032 -11.128 -15.800 1.00 91.62 129 GLU A CA 1
ATOM 1020 C C . GLU A 1 129 ? 24.198 -10.452 -15.057 1.00 91.62 129 GLU A C 1
ATOM 1022 O O . GLU A 1 129 ? 24.592 -10.863 -13.967 1.00 91.62 129 GLU A O 1
ATOM 1027 N N . MET A 1 130 ? 24.774 -9.388 -15.624 1.00 93.50 130 MET A N 1
ATOM 1028 C CA . MET A 1 130 ? 25.844 -8.617 -14.984 1.00 93.50 130 MET A CA 1
ATOM 1029 C C . MET A 1 130 ? 25.336 -7.577 -13.971 1.00 93.50 130 MET A C 1
ATOM 1031 O O . MET A 1 130 ? 26.146 -7.026 -13.225 1.00 93.50 130 MET A O 1
ATOM 1035 N N . CYS A 1 131 ? 24.033 -7.290 -13.937 1.00 93.75 131 CYS A N 1
ATOM 1036 C CA . CYS A 1 131 ? 23.403 -6.335 -13.027 1.00 93.75 131 CYS A CA 1
ATOM 1037 C C . CYS A 1 131 ? 23.218 -6.937 -11.628 1.00 93.75 131 CYS A C 1
ATOM 1039 O O . CYS A 1 131 ? 22.812 -8.090 -11.497 1.00 93.75 131 CYS A O 1
ATOM 1041 N N . LEU A 1 132 ? 23.460 -6.147 -10.577 1.00 94.25 132 LEU A N 1
ATOM 1042 C CA . LEU A 1 132 ? 23.252 -6.589 -9.194 1.00 94.25 132 LEU A CA 1
ATOM 1043 C C . LEU A 1 132 ? 21.791 -6.963 -8.922 1.00 94.25 132 LEU A C 1
ATOM 1045 O O . LEU A 1 132 ? 21.550 -8.003 -8.316 1.00 94.25 132 LEU A O 1
ATOM 1049 N N . ALA A 1 133 ? 20.831 -6.186 -9.434 1.00 92.75 133 ALA A N 1
ATOM 1050 C CA . ALA A 1 133 ? 19.414 -6.507 -9.293 1.00 92.75 133 ALA A CA 1
ATOM 1051 C C . ALA A 1 133 ? 19.037 -7.829 -9.972 1.00 92.75 133 ALA A C 1
ATOM 1053 O O . ALA A 1 133 ? 18.258 -8.591 -9.419 1.00 92.75 133 ALA A O 1
ATOM 1054 N N . SER A 1 134 ? 19.633 -8.143 -11.127 1.00 92.88 134 SER A N 1
ATOM 1055 C CA . SER A 1 134 ? 19.426 -9.436 -11.794 1.00 92.88 134 SER A CA 1
ATOM 1056 C C . SER A 1 134 ? 20.002 -10.588 -10.964 1.00 92.88 134 SER A C 1
ATOM 1058 O O . SER A 1 134 ? 19.302 -11.547 -10.658 1.00 92.88 134 SER A O 1
ATOM 1060 N N . LYS A 1 135 ? 21.256 -10.456 -10.509 1.00 94.50 135 LYS A N 1
ATOM 1061 C CA . LYS A 1 135 ? 21.955 -11.487 -9.721 1.00 94.50 135 LYS A CA 1
ATOM 1062 C C . LYS A 1 135 ? 21.292 -11.802 -8.386 1.00 94.50 135 LYS A C 1
ATOM 1064 O O . LYS A 1 135 ? 21.415 -12.920 -7.901 1.00 94.50 135 LYS A O 1
ATOM 1069 N N . ALA A 1 136 ? 20.664 -10.805 -7.776 1.00 92.62 136 ALA A N 1
ATOM 1070 C CA . ALA A 1 136 ? 19.966 -10.944 -6.508 1.00 92.62 136 ALA A CA 1
ATOM 1071 C C . ALA A 1 136 ? 18.449 -11.152 -6.682 1.00 92.62 136 ALA A C 1
ATOM 1073 O O . ALA A 1 136 ? 17.733 -11.121 -5.686 1.00 92.62 136 ALA A O 1
ATOM 1074 N N . GLU A 1 137 ? 1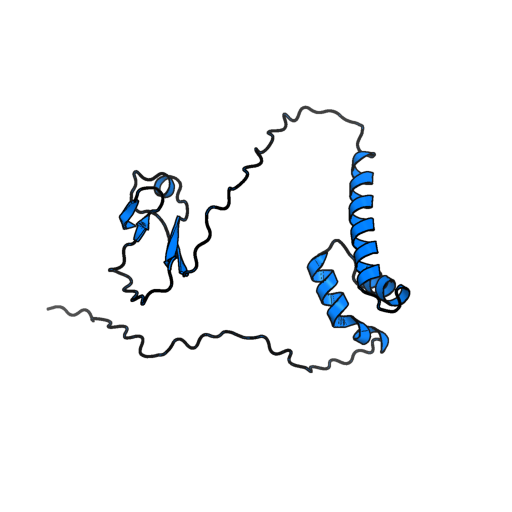7.964 -11.335 -7.921 1.00 91.81 137 GLU A N 1
ATOM 1075 C CA . GLU A 1 137 ? 16.537 -11.467 -8.263 1.00 91.81 137 GLU A CA 1
ATOM 1076 C C . GLU A 1 137 ? 15.667 -10.367 -7.624 1.00 91.81 137 GLU A C 1
ATOM 1078 O O . GLU A 1 137 ? 14.548 -10.592 -7.160 1.00 91.81 137 GLU A O 1
ATOM 1083 N N . LEU A 1 138 ? 16.198 -9.145 -7.577 1.00 91.44 138 LEU A N 1
ATOM 1084 C CA . LEU A 1 138 ? 15.541 -8.009 -6.950 1.00 91.44 138 LEU A CA 1
ATOM 1085 C C . LEU A 1 138 ? 14.568 -7.347 -7.931 1.00 91.44 138 LEU A C 1
ATOM 1087 O O . LEU A 1 138 ? 14.934 -7.089 -9.084 1.00 91.44 138 LEU A O 1
ATOM 1091 N N . PRO A 1 139 ? 13.343 -7.018 -7.483 1.00 90.75 139 PRO A N 1
ATOM 1092 C CA . PRO A 1 139 ? 12.420 -6.253 -8.298 1.00 90.75 139 PRO A CA 1
ATOM 1093 C C . PRO A 1 139 ? 12.947 -4.830 -8.501 1.00 90.75 139 PRO A C 1
ATOM 1095 O O . PRO A 1 139 ? 13.320 -4.144 -7.549 1.00 90.75 139 PRO A O 1
ATOM 1098 N N . VAL A 1 140 ? 12.914 -4.370 -9.747 1.00 90.12 140 VAL A N 1
ATOM 1099 C CA . VAL A 1 140 ? 13.237 -2.997 -10.136 1.00 90.12 140 VAL A CA 1
ATOM 1100 C C . VAL A 1 140 ? 11.967 -2.219 -10.446 1.00 90.12 140 VAL A C 1
ATOM 1102 O O . VAL A 1 140 ? 11.007 -2.753 -11.004 1.00 90.12 140 VAL A O 1
ATOM 1105 N N . TRP A 1 141 ? 11.985 -0.937 -10.091 1.00 90.94 141 TRP A N 1
ATOM 1106 C CA . TRP A 1 141 ? 10.884 -0.010 -10.317 1.00 90.94 141 TRP A CA 1
ATOM 1107 C C . TRP A 1 141 ? 11.301 1.063 -11.315 1.00 90.94 141 TRP A C 1
ATOM 1109 O O . TRP A 1 141 ? 12.359 1.675 -11.174 1.00 90.94 141 TRP A O 1
ATOM 1119 N N . ILE A 1 142 ? 10.450 1.319 -12.302 1.00 88.31 142 ILE A N 1
ATOM 1120 C CA . ILE A 1 142 ? 10.632 2.397 -13.277 1.00 88.31 142 ILE A CA 1
ATOM 1121 C C . ILE A 1 142 ? 9.416 3.316 -13.259 1.00 88.31 142 ILE A C 1
ATOM 1123 O O . ILE A 1 142 ? 8.279 2.854 -13.186 1.00 88.31 142 ILE A O 1
ATOM 1127 N N . ASN A 1 143 ? 9.648 4.622 -13.343 1.00 88.06 143 ASN A N 1
ATOM 1128 C CA . ASN A 1 143 ? 8.587 5.614 -13.469 1.00 88.06 143 ASN A CA 1
ATOM 1129 C C . ASN A 1 143 ? 8.531 6.111 -14.916 1.00 88.06 143 ASN A C 1
ATOM 1131 O O . ASN A 1 143 ? 9.516 6.650 -15.420 1.00 88.06 143 ASN A O 1
ATOM 1135 N N . ILE A 1 144 ? 7.388 5.935 -15.577 1.00 86.50 144 ILE A N 1
ATOM 1136 C CA . ILE A 1 144 ? 7.193 6.304 -16.992 1.00 86.50 144 ILE A CA 1
ATOM 1137 C C . ILE A 1 144 ? 6.480 7.657 -17.183 1.00 86.50 144 ILE A C 1
ATOM 1139 O O . ILE A 1 144 ? 6.136 8.024 -18.306 1.00 86.50 144 ILE A O 1
ATOM 1143 N N . GLY A 1 145 ? 6.262 8.424 -16.109 1.00 87.75 145 GLY A N 1
ATOM 1144 C CA . GLY A 1 145 ? 5.511 9.682 -16.157 1.00 87.75 145 GLY A CA 1
ATOM 1145 C C . GLY A 1 145 ? 4.027 9.498 -16.510 1.00 87.75 145 GLY A C 1
ATOM 1146 O O . GLY A 1 145 ? 3.468 8.410 -16.359 1.00 87.75 145 GLY A O 1
ATOM 1147 N N . PHE A 1 146 ? 3.385 10.580 -16.963 1.00 85.44 146 PHE A N 1
ATOM 1148 C CA . PHE A 1 146 ? 2.000 10.612 -17.463 1.00 85.44 146 PHE A CA 1
ATOM 1149 C C . PHE A 1 146 ? 1.961 10.979 -18.953 1.00 85.44 146 PHE A C 1
ATOM 1151 O O . PHE A 1 146 ? 1.313 11.944 -19.351 1.00 85.44 146 PHE A O 1
ATOM 1158 N N . ASN A 1 147 ? 2.706 10.236 -19.767 1.00 74.25 147 ASN A N 1
ATOM 1159 C CA . ASN A 1 147 ? 2.689 10.387 -21.221 1.00 74.25 147 ASN A CA 1
ATOM 1160 C C . ASN A 1 147 ? 1.704 9.400 -21.861 1.00 74.25 147 ASN A C 1
ATOM 1162 O O . ASN A 1 147 ? 1.314 8.413 -21.233 1.00 74.25 147 ASN A O 1
ATOM 1166 N N . ASP A 1 148 ? 1.343 9.638 -23.123 1.00 75.81 148 ASP A N 1
ATOM 1167 C CA . ASP A 1 148 ? 0.597 8.665 -23.922 1.00 75.81 148 ASP A CA 1
ATOM 1168 C C . ASP A 1 148 ? 1.425 7.381 -24.059 1.00 75.81 148 ASP A C 1
ATOM 1170 O O . ASP A 1 148 ? 2.472 7.355 -24.710 1.00 75.81 148 ASP A O 1
ATOM 1174 N N . ILE A 1 149 ? 0.967 6.313 -23.409 1.00 71.62 149 ILE A N 1
ATOM 1175 C CA . ILE A 1 149 ? 1.654 5.023 -23.375 1.00 71.62 149 ILE A CA 1
ATOM 1176 C C . ILE A 1 149 ? 0.875 3.986 -24.174 1.00 71.62 149 ILE A C 1
ATOM 1178 O O . ILE A 1 149 ? -0.324 3.795 -23.988 1.00 71.62 149 ILE A O 1
ATOM 1182 N N . THR A 1 150 ? 1.574 3.298 -25.074 1.00 72.94 150 THR A N 1
ATOM 1183 C CA . THR A 1 150 ? 1.052 2.128 -25.787 1.00 72.94 150 THR A CA 1
ATOM 1184 C C . THR A 1 150 ? 1.847 0.915 -25.329 1.00 72.94 150 THR A C 1
ATOM 1186 O O . THR A 1 150 ? 3.029 0.797 -25.643 1.00 72.94 150 THR A O 1
ATOM 1189 N N . PHE A 1 151 ? 1.215 0.019 -24.570 1.00 71.00 151 PHE A N 1
ATOM 1190 C CA . PHE A 1 151 ? 1.847 -1.227 -24.145 1.00 71.00 151 PHE A CA 1
ATOM 1191 C C . PHE A 1 151 ? 1.691 -2.285 -25.228 1.00 71.00 151 PHE A C 1
ATOM 1193 O O . PHE A 1 151 ? 0.582 -2.724 -25.532 1.00 71.00 151 PHE A O 1
ATOM 1200 N N . ILE A 1 152 ? 2.817 -2.710 -25.791 1.00 74.44 152 ILE A N 1
ATOM 1201 C CA . ILE A 1 152 ? 2.891 -3.893 -26.641 1.00 74.44 152 ILE A CA 1
ATOM 1202 C C . ILE A 1 152 ? 3.761 -4.879 -25.874 1.00 74.44 152 ILE A C 1
ATOM 1204 O O . ILE A 1 152 ? 4.972 -4.682 -25.812 1.00 74.44 152 ILE A O 1
ATOM 1208 N N . SER A 1 153 ? 3.121 -5.900 -25.294 1.00 67.06 153 SER A N 1
ATOM 1209 C CA . SER A 1 153 ? 3.707 -6.873 -24.351 1.00 67.06 153 SER A CA 1
ATOM 1210 C C . SER A 1 153 ? 5.088 -7.400 -24.764 1.00 67.06 153 SER A C 1
ATOM 1212 O O . SER A 1 153 ? 5.920 -7.650 -23.902 1.00 67.06 153 SER A O 1
ATOM 1214 N N . ASP A 1 154 ? 5.355 -7.493 -26.071 1.00 67.31 154 ASP A N 1
ATOM 1215 C CA . ASP A 1 154 ? 6.561 -8.130 -26.611 1.00 67.31 154 ASP A CA 1
ATOM 1216 C C . ASP A 1 154 ? 7.539 -7.140 -27.275 1.00 67.31 154 ASP A C 1
ATOM 1218 O O . ASP A 1 154 ? 8.514 -7.552 -27.902 1.00 67.31 154 ASP A O 1
ATOM 1222 N N . LYS A 1 155 ? 7.262 -5.829 -27.221 1.00 63.62 155 LYS A N 1
ATOM 1223 C CA . LYS A 1 155 ? 8.083 -4.790 -27.881 1.00 63.62 155 LYS A CA 1
ATOM 1224 C C . LYS A 1 155 ? 8.533 -3.664 -26.961 1.00 63.62 155 LYS A C 1
ATOM 1226 O O . LYS A 1 155 ? 9.369 -2.862 -27.367 1.00 63.62 155 LYS A O 1
ATOM 1231 N N . THR A 1 156 ? 7.960 -3.557 -25.767 1.00 72.56 156 THR A N 1
ATOM 1232 C CA . THR A 1 156 ? 8.335 -2.519 -24.807 1.00 72.56 156 THR A CA 1
ATOM 1233 C C . THR A 1 156 ? 9.398 -3.050 -23.857 1.00 72.56 156 THR A C 1
ATOM 1235 O O . THR A 1 156 ? 9.062 -3.720 -22.884 1.00 72.56 156 THR A O 1
ATOM 1238 N N . SER A 1 157 ? 10.660 -2.733 -24.138 1.00 78.19 157 SER A N 1
ATOM 1239 C CA . SER A 1 157 ? 11.752 -2.845 -23.175 1.00 78.19 157 SER A CA 1
ATOM 1240 C C . SER A 1 157 ? 11.932 -1.513 -22.449 1.00 78.19 157 SER A C 1
ATOM 1242 O O . SER A 1 157 ? 11.718 -0.431 -23.006 1.00 78.19 157 SER A O 1
ATOM 1244 N N . PHE A 1 158 ? 12.307 -1.583 -21.177 1.00 85.69 158 PHE A N 1
ATOM 1245 C CA . PHE A 1 158 ? 12.597 -0.403 -20.370 1.00 85.69 158 PHE A CA 1
ATOM 1246 C C . PHE A 1 158 ? 14.016 -0.471 -19.836 1.00 85.69 158 PHE A C 1
ATOM 1248 O O . PHE A 1 158 ? 14.558 -1.540 -19.602 1.00 85.69 158 PHE A O 1
ATOM 1255 N N . ASN A 1 159 ? 14.642 0.678 -19.614 1.00 87.56 159 ASN A N 1
ATOM 1256 C CA . ASN A 1 159 ? 15.988 0.683 -19.059 1.00 87.56 159 ASN A CA 1
ATOM 1257 C C . ASN A 1 159 ? 15.942 0.414 -17.553 1.00 87.56 159 ASN A C 1
ATOM 1259 O O . ASN A 1 159 ? 15.306 1.154 -16.802 1.00 87.56 159 ASN A O 1
ATOM 1263 N N . CYS A 1 160 ? 16.671 -0.610 -17.112 1.00 90.44 160 CYS A N 1
ATOM 1264 C CA . CYS A 1 160 ? 16.912 -0.883 -15.702 1.00 90.44 160 CYS A CA 1
ATOM 1265 C C . CYS A 1 160 ? 17.562 0.348 -15.046 1.00 90.44 160 CYS A C 1
ATOM 1267 O O . CYS A 1 160 ? 18.573 0.834 -15.565 1.00 90.44 160 CYS A O 1
ATOM 1269 N N . PRO A 1 161 ? 17.049 0.842 -13.907 1.00 89.06 161 PRO A N 1
ATOM 1270 C CA . PRO A 1 161 ? 17.621 2.009 -13.236 1.00 89.06 161 PRO A CA 1
ATOM 1271 C C . PRO A 1 161 ? 19.061 1.763 -12.756 1.00 89.06 161 PRO A C 1
ATOM 1273 O O . PRO A 1 161 ? 19.876 2.684 -12.785 1.00 89.06 161 PRO A O 1
ATOM 1276 N N . ASP A 1 162 ? 19.399 0.518 -12.407 1.00 89.19 162 ASP A N 1
ATOM 1277 C CA . ASP A 1 162 ? 20.699 0.170 -11.827 1.00 89.19 162 ASP A CA 1
ATOM 1278 C C . ASP A 1 162 ? 21.804 0.039 -12.880 1.00 89.19 162 ASP A C 1
ATOM 1280 O O . ASP A 1 162 ? 22.912 0.542 -12.696 1.00 89.19 162 ASP A O 1
ATOM 1284 N N . CYS A 1 163 ? 21.526 -0.628 -14.008 1.00 91.31 163 CYS A N 1
ATOM 1285 C CA . CYS A 1 163 ? 22.539 -0.884 -15.041 1.00 91.31 163 CYS A CA 1
ATOM 1286 C C . CYS A 1 163 ? 22.304 -0.156 -16.366 1.00 91.31 163 CYS A C 1
ATOM 1288 O O . CYS A 1 163 ? 23.126 -0.295 -17.274 1.00 91.31 163 CYS A O 1
ATOM 1290 N N . LYS A 1 164 ? 21.200 0.590 -16.498 1.00 88.44 164 LYS A N 1
ATOM 1291 C CA . LYS A 1 164 ? 20.820 1.370 -17.692 1.00 88.44 164 LYS A CA 1
ATOM 1292 C C . LYS A 1 164 ? 20.710 0.550 -18.981 1.00 88.44 164 LYS A C 1
ATOM 1294 O O . LYS A 1 164 ? 20.790 1.112 -20.068 1.00 88.44 164 LYS A O 1
ATOM 1299 N N . LYS A 1 165 ? 20.557 -0.770 -18.858 1.00 85.62 165 LYS A N 1
ATOM 1300 C CA . LYS A 1 165 ? 20.307 -1.671 -19.986 1.00 85.62 165 LYS A CA 1
ATOM 1301 C C . LYS A 1 165 ? 18.833 -2.015 -20.042 1.00 85.62 165 LYS A C 1
ATOM 1303 O O . LYS A 1 165 ? 18.181 -2.051 -18.999 1.00 85.62 165 LYS A O 1
ATOM 1308 N N . GLU A 1 166 ? 18.363 -2.295 -21.244 1.00 76.75 166 GLU A N 1
ATOM 1309 C CA . GLU A 1 166 ? 17.016 -2.785 -21.489 1.00 76.75 166 GLU A CA 1
ATOM 1310 C C . GLU A 1 166 ? 16.738 -4.063 -20.678 1.00 76.75 166 GLU A C 1
ATOM 1312 O O . GLU A 1 166 ? 17.585 -4.960 -20.590 1.00 76.75 166 GLU A O 1
ATOM 1317 N N . THR A 1 167 ? 15.580 -4.069 -20.022 1.00 62.28 167 THR A N 1
ATOM 1318 C CA . THR A 1 167 ? 14.964 -5.192 -19.312 1.00 62.28 167 THR A CA 1
ATOM 1319 C C . THR A 1 167 ? 14.009 -5.931 -20.220 1.00 62.28 167 THR A C 1
ATOM 1321 O O . THR A 1 167 ? 13.245 -5.222 -20.919 1.00 62.28 167 THR A O 1
#

pLDDT: mean 73.18, std 18.74, range [37.25, 94.56]

Foldseek 3Di:
DDDDDDPPPPCPDDPPPPPPPPDPDDDDDPDDDDDPLCPPCVVVLVVVCVVCPPVDDSVVLSVLCVVVVNPSVVSVVVSVVVVVVVVVVVVPPDPDDDDDDPPPPPPPPPPDDPDDDAADKDKDADPPCVFPRNVVVHIAIDGPHPDDDDDDPPPDWDQGPGPRDTD

Organism: Reticulomyxa filosa (NCBI:txid46433)

Radius of gyration: 27.69 Å; chains: 1; bounding box: 58×39×81 Å